Protein AF-A0A8C7C5W5-F1 (afdb_monomer_lite)

Radius of gyration: 12.27 Å; chains: 1; bounding box: 32×22×29 Å

Organism: Oncorhynchus kisutch (NCBI:txid8019)

Foldseek 3Di:
DKDWPDPDPPPDQWWKFKAFPVRFTQWTDHPNDTDQVRGDPVNRPVDDVTDDDDQVSFAKMWMFTDDPVDTDIDIDTIHIDD

Sequence (82 aa):
MCTFVYGHLVKHHLECWFYNNQSMVVHSYYHGRDQLERQSGVYKGRTHLLSGVQPSDQGPYTCDVTDEQASTLEKLLLLVRC

Structure (mmCIF, N/CA/C/O backbone):
data_AF-A0A8C7C5W5-F1
#
_entry.id   AF-A0A8C7C5W5-F1
#
loop_
_atom_site.group_PDB
_atom_site.id
_atom_site.type_symbol
_atom_site.label_atom_id
_atom_site.label_alt_id
_atom_site.label_comp_id
_atom_site.label_asym_id
_atom_site.label_entity_id
_atom_site.label_seq_id
_atom_site.pdbx_PDB_ins_code
_atom_site.Cartn_x
_atom_site.Cartn_y
_atom_site.Cartn_z
_atom_site.occupancy
_atom_site.B_iso_or_equiv
_atom_site.auth_seq_id
_atom_site.auth_comp_id
_atom_site.auth_asym_id
_atom_site.auth_atom_id
_atom_site.pdbx_PDB_model_num
ATOM 1 N N . MET A 1 1 ? -23.821 -5.294 1.940 1.00 54.09 1 MET A N 1
ATOM 2 C CA . MET A 1 1 ? -22.415 -5.705 1.730 1.00 54.09 1 MET A CA 1
ATOM 3 C C . MET A 1 1 ? -21.659 -4.474 1.281 1.00 54.09 1 MET A C 1
ATOM 5 O O . MET A 1 1 ? -22.159 -3.820 0.376 1.00 54.09 1 MET A O 1
ATOM 9 N N . CYS A 1 2 ? -20.555 -4.110 1.936 1.00 42.62 2 CYS A N 1
ATOM 10 C CA . CYS A 1 2 ? -19.850 -2.876 1.592 1.00 42.62 2 CYS A CA 1
ATOM 11 C C . CYS A 1 2 ? -19.003 -3.084 0.326 1.00 42.62 2 CYS A C 1
ATOM 13 O O . CYS A 1 2 ? -18.383 -4.135 0.159 1.00 42.62 2 CYS A O 1
ATOM 15 N N . THR A 1 3 ? -19.012 -2.104 -0.576 1.00 50.47 3 THR A N 1
ATOM 16 C CA . THR A 1 3 ? -18.359 -2.185 -1.894 1.00 50.47 3 THR A CA 1
ATOM 17 C C . THR A 1 3 ? -17.343 -1.075 -2.089 1.00 50.47 3 THR A C 1
ATOM 19 O O . THR A 1 3 ? -17.536 0.058 -1.647 1.00 50.47 3 THR A O 1
ATOM 22 N N . PHE A 1 4 ? -16.282 -1.404 -2.814 1.00 56.72 4 PHE A N 1
ATOM 23 C CA . PHE A 1 4 ? -15.320 -0.445 -3.347 1.00 56.72 4 PHE A CA 1
ATOM 24 C C . PHE A 1 4 ? -15.876 0.356 -4.488 1.00 56.72 4 PHE A C 1
ATOM 26 O O . PHE A 1 4 ? -16.659 -0.144 -5.297 1.00 56.72 4 PHE A O 1
ATOM 33 N N . VAL A 1 5 ? -15.289 1.523 -4.664 1.00 51.28 5 VAL A N 1
ATOM 34 C CA . VAL A 1 5 ? -15.412 2.285 -5.888 1.00 51.28 5 VAL A CA 1
ATOM 35 C C . VAL A 1 5 ? -13.989 2.602 -6.339 1.00 51.28 5 VAL A C 1
ATOM 37 O O . VAL A 1 5 ? -13.400 3.489 -5.747 1.00 51.28 5 VAL A O 1
ATOM 40 N N . TYR A 1 6 ? -13.429 1.815 -7.276 1.00 55.38 6 TYR A N 1
ATOM 41 C CA . TYR A 1 6 ? -12.380 2.156 -8.274 1.00 55.38 6 TYR A CA 1
ATOM 42 C C . TYR A 1 6 ? -11.741 0.892 -8.900 1.00 55.38 6 TYR A C 1
ATOM 44 O O . TYR A 1 6 ? -10.602 0.529 -8.637 1.00 55.38 6 TYR A O 1
ATOM 52 N N . GLY A 1 7 ? -12.474 0.200 -9.776 1.00 46.94 7 GLY A N 1
ATOM 53 C CA . GLY A 1 7 ? -12.016 -1.033 -10.440 1.00 46.94 7 GLY A CA 1
ATOM 54 C C . GLY A 1 7 ? -11.240 -0.855 -11.755 1.00 46.94 7 GLY A C 1
ATOM 55 O O . GLY A 1 7 ? -11.277 -1.768 -12.573 1.00 46.94 7 GLY A O 1
ATOM 56 N N . HIS A 1 8 ? -10.609 0.297 -12.024 1.00 49.97 8 HIS A N 1
ATOM 57 C CA . HIS A 1 8 ? -10.061 0.587 -13.366 1.00 49.97 8 HIS A CA 1
ATOM 58 C C . HIS A 1 8 ? -8.528 0.576 -13.500 1.00 49.97 8 HIS A C 1
ATOM 60 O O . HIS A 1 8 ? -8.046 0.672 -14.622 1.00 49.97 8 HIS A O 1
ATOM 66 N N . LEU A 1 9 ? -7.766 0.417 -12.410 1.00 52.03 9 LEU A N 1
ATOM 67 C CA . LEU A 1 9 ? -6.294 0.535 -12.443 1.00 52.03 9 LEU A CA 1
ATOM 68 C C . LEU A 1 9 ? -5.535 -0.797 -12.449 1.00 52.03 9 LEU A C 1
ATOM 70 O O . LEU A 1 9 ? -4.317 -0.813 -12.552 1.00 52.03 9 LEU A O 1
ATOM 74 N N . VAL A 1 10 ? -6.241 -1.927 -12.383 1.00 51.03 10 VAL A N 1
ATOM 75 C CA . VAL A 1 10 ? -5.625 -3.260 -12.470 1.00 51.03 10 VAL A CA 1
ATOM 76 C C . VAL A 1 10 ? -5.964 -3.864 -13.828 1.00 51.03 10 VAL A C 1
ATOM 78 O O . VAL A 1 10 ? -6.679 -4.858 -13.936 1.00 51.03 10 VAL A O 1
ATOM 81 N N . LYS A 1 11 ? -5.535 -3.205 -14.905 1.00 51.22 11 LYS A N 1
ATOM 82 C CA . LYS A 1 11 ? -5.631 -3.768 -16.251 1.00 51.22 11 LYS A CA 1
ATOM 83 C C . LYS A 1 11 ? -4.239 -3.830 -16.866 1.00 51.22 11 LYS A C 1
ATOM 85 O O . LYS A 1 11 ? -3.600 -2.803 -17.024 1.00 51.22 11 LYS A O 1
ATOM 90 N N . HIS A 1 12 ? -3.865 -5.051 -17.255 1.00 50.06 12 HIS A N 1
ATOM 91 C CA . HIS A 1 12 ? -2.712 -5.434 -18.080 1.00 50.06 12 HIS A CA 1
ATOM 92 C C . HIS A 1 12 ? -1.352 -5.552 -17.381 1.00 50.06 12 HIS A C 1
ATOM 94 O O . HIS A 1 12 ? -0.534 -4.674 -17.520 1.00 50.06 12 HIS A O 1
ATOM 100 N N . HIS A 1 13 ? -1.053 -6.693 -16.748 1.00 51.56 13 HIS A N 1
ATOM 101 C CA . HIS A 1 13 ? 0.330 -7.178 -16.516 1.00 51.56 13 HIS A CA 1
ATOM 102 C C . HIS A 1 13 ? 1.319 -6.312 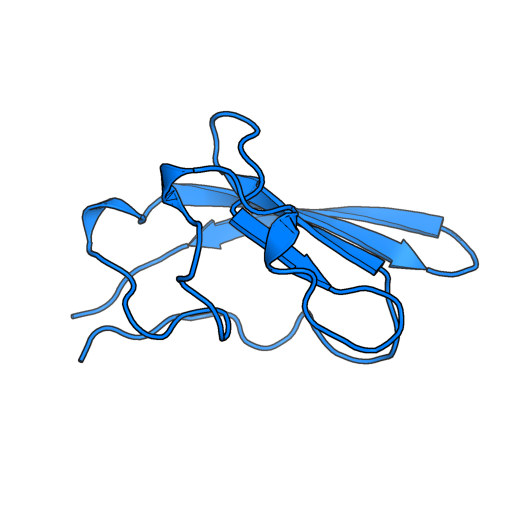-15.701 1.00 51.56 13 HIS A C 1
ATOM 104 O O . HIS A 1 13 ? 2.458 -6.734 -15.534 1.00 51.56 13 HIS A O 1
ATOM 110 N N . LEU A 1 14 ? 0.887 -5.188 -15.133 1.00 64.38 14 LEU A N 1
ATOM 111 C CA . LEU A 1 14 ? 1.725 -4.280 -14.345 1.00 64.38 14 LEU A CA 1
ATOM 112 C C . LEU A 1 14 ? 1.974 -4.809 -12.929 1.00 64.38 14 LEU A C 1
ATOM 114 O O . LEU A 1 14 ? 1.095 -5.436 -12.325 1.00 64.38 14 LEU A O 1
ATOM 118 N N . GLU A 1 15 ? 3.165 -4.540 -12.394 1.00 75.19 15 GLU A N 1
ATOM 119 C CA . GLU A 1 15 ? 3.433 -4.723 -10.972 1.00 75.19 15 GLU A CA 1
ATOM 120 C C . GLU A 1 15 ? 2.788 -3.568 -10.202 1.00 75.19 15 GLU A C 1
ATOM 122 O O . GLU A 1 15 ? 3.199 -2.421 -10.337 1.00 75.19 15 GLU A O 1
ATOM 127 N N . CYS A 1 16 ? 1.775 -3.852 -9.387 1.00 78.69 16 CYS A N 1
ATOM 128 C CA . CYS A 1 16 ? 1.071 -2.843 -8.604 1.00 78.69 16 CYS A CA 1
ATOM 129 C C . CYS A 1 16 ? 1.276 -3.073 -7.110 1.00 78.69 16 CYS A C 1
ATOM 131 O O . CYS A 1 16 ? 1.039 -4.176 -6.610 1.00 78.69 16 CYS A O 1
ATOM 133 N N . TRP A 1 17 ? 1.629 -2.018 -6.380 1.00 82.69 17 TRP A N 1
ATOM 134 C CA . TRP A 1 17 ? 1.692 -2.010 -4.920 1.00 82.69 17 TRP A CA 1
ATOM 135 C C . TRP A 1 17 ? 0.734 -0.972 -4.352 1.00 82.69 17 TRP A C 1
ATOM 137 O O . TRP A 1 17 ? 0.789 0.203 -4.702 1.00 82.69 17 TRP A O 1
ATOM 147 N N . PHE A 1 18 ? -0.141 -1.405 -3.449 1.00 82.25 18 PHE A N 1
ATOM 148 C CA . PHE A 1 18 ? -1.089 -0.546 -2.755 1.00 82.25 18 PHE A CA 1
ATOM 149 C C . PHE A 1 18 ? -0.648 -0.322 -1.320 1.00 82.25 18 PHE A C 1
ATOM 151 O O . PHE A 1 18 ? -0.505 -1.270 -0.540 1.00 82.25 18 PHE A O 1
ATOM 158 N N . TYR A 1 19 ? -0.528 0.949 -0.964 1.00 84.88 19 TYR A N 1
ATOM 159 C CA . TYR A 1 19 ? -0.172 1.401 0.370 1.00 84.88 19 TYR A CA 1
ATOM 160 C C . TYR A 1 19 ? -1.320 2.186 0.989 1.00 84.88 19 TYR A C 1
ATOM 162 O O . TYR A 1 19 ? -1.994 2.944 0.291 1.00 84.88 19 TYR A O 1
ATOM 170 N N . ASN A 1 20 ? -1.522 2.042 2.296 1.00 82.38 20 ASN A N 1
ATOM 171 C CA . ASN A 1 20 ? -2.367 2.968 3.047 1.00 82.38 20 ASN A CA 1
ATOM 172 C C . ASN A 1 20 ? -1.597 4.265 3.382 1.00 82.38 20 ASN A C 1
ATOM 174 O O . ASN A 1 20 ? -0.417 4.425 3.066 1.00 82.38 20 ASN A O 1
ATOM 178 N N . ASN A 1 21 ? -2.254 5.186 4.082 1.00 82.06 21 ASN A N 1
ATOM 179 C CA . ASN A 1 21 ? -1.661 6.445 4.546 1.00 82.06 21 ASN A CA 1
ATOM 180 C C . ASN A 1 21 ? -0.483 6.298 5.536 1.00 82.06 21 ASN A C 1
ATOM 182 O O . ASN A 1 21 ? 0.224 7.272 5.781 1.00 82.06 21 ASN A O 1
ATOM 186 N N . GLN A 1 22 ? -0.278 5.108 6.101 1.00 84.81 22 GLN A N 1
ATOM 187 C CA . GLN A 1 22 ? 0.814 4.748 7.008 1.00 84.81 22 GLN A CA 1
ATOM 188 C C . GLN A 1 22 ? 1.923 3.957 6.292 1.00 84.81 22 GLN A C 1
ATOM 190 O O . GLN A 1 22 ? 2.764 3.350 6.953 1.00 84.81 22 GLN A O 1
ATOM 195 N N . SER A 1 23 ? 1.920 3.928 4.955 1.00 84.19 23 SER A N 1
ATOM 196 C CA . SER A 1 23 ? 2.868 3.160 4.134 1.00 84.19 23 SER A CA 1
ATOM 197 C C . SER A 1 23 ? 2.828 1.645 4.381 1.00 84.19 23 SER A C 1
ATOM 199 O O . SER A 1 23 ? 3.783 0.935 4.071 1.00 84.19 23 SER A O 1
ATOM 201 N N . MET A 1 24 ? 1.724 1.121 4.921 1.00 86.06 24 MET A N 1
ATOM 202 C CA . MET A 1 24 ? 1.519 -0.319 5.066 1.00 86.06 24 MET A CA 1
ATOM 203 C C . MET A 1 24 ? 1.064 -0.916 3.743 1.00 86.06 24 MET A C 1
ATOM 205 O O . MET A 1 24 ? 0.166 -0.378 3.095 1.00 86.06 24 MET A O 1
ATOM 209 N N . VAL A 1 25 ? 1.639 -2.061 3.380 1.00 85.00 25 VAL A N 1
ATOM 210 C CA . VAL A 1 25 ? 1.263 -2.799 2.170 1.00 85.00 25 VAL A CA 1
ATOM 211 C C . VAL A 1 25 ? -0.093 -3.456 2.388 1.00 85.00 25 VAL A C 1
ATOM 213 O O . VAL A 1 25 ? -0.240 -4.376 3.196 1.00 85.00 25 VAL A O 1
ATOM 216 N N . VAL A 1 26 ? -1.084 -2.977 1.651 1.00 82.19 26 VAL A N 1
ATOM 217 C CA . VAL A 1 26 ? -2.470 -3.453 1.703 1.00 82.19 26 VAL A CA 1
ATOM 218 C C . VAL A 1 26 ? -2.662 -4.573 0.691 1.00 82.19 26 VAL A C 1
ATOM 220 O O . VAL A 1 26 ? -3.273 -5.601 0.984 1.00 82.19 26 VAL A O 1
ATOM 223 N N . HIS A 1 27 ? -2.105 -4.388 -0.503 1.00 80.06 27 HIS A N 1
ATOM 224 C CA . HIS A 1 27 ? -2.217 -5.328 -1.602 1.00 80.06 27 HIS A CA 1
ATOM 225 C C . HIS A 1 27 ? -1.027 -5.176 -2.553 1.00 80.06 27 HIS A C 1
ATOM 227 O O . HIS A 1 27 ? -0.497 -4.081 -2.722 1.00 80.06 27 HIS A O 1
ATOM 233 N N . SER A 1 28 ? -0.605 -6.275 -3.170 1.00 79.94 28 SER A N 1
ATOM 234 C CA . SER A 1 28 ? 0.356 -6.242 -4.267 1.00 79.94 28 SER A CA 1
ATOM 235 C C . SER A 1 28 ? -0.022 -7.279 -5.320 1.00 79.94 28 SER A C 1
ATOM 237 O O . SER A 1 28 ? -0.459 -8.384 -4.980 1.00 79.94 28 SER A O 1
ATOM 239 N N . TYR A 1 29 ? 0.133 -6.905 -6.585 1.00 78.62 29 TYR A N 1
ATOM 240 C CA . TYR A 1 29 ? -0.182 -7.730 -7.743 1.00 78.62 29 TYR A CA 1
ATOM 241 C C . TYR A 1 29 ? 0.984 -7.656 -8.719 1.00 78.62 29 TYR A C 1
ATOM 243 O O . TYR A 1 29 ? 1.276 -6.586 -9.231 1.00 78.62 29 TYR A O 1
ATOM 251 N N . TYR A 1 30 ? 1.673 -8.768 -8.958 1.00 79.56 30 TYR A N 1
ATOM 252 C CA . TYR A 1 30 ? 2.755 -8.841 -9.943 1.00 79.56 30 TYR A CA 1
ATOM 253 C C . TYR A 1 30 ? 2.985 -10.296 -10.371 1.00 79.56 30 TYR A C 1
ATOM 255 O O . TYR A 1 30 ? 2.600 -11.232 -9.662 1.00 79.56 30 TYR A O 1
ATOM 263 N N . HIS A 1 31 ? 3.571 -10.494 -11.556 1.00 76.69 31 HIS A N 1
ATOM 264 C CA . HIS A 1 31 ? 3.647 -11.793 -12.252 1.00 76.69 31 HIS A CA 1
ATOM 265 C C . HIS A 1 31 ? 2.278 -12.458 -12.492 1.00 76.69 31 HIS A C 1
ATOM 267 O O . HIS A 1 31 ? 2.143 -13.679 -12.420 1.00 76.69 31 HIS A O 1
ATOM 273 N N . GLY A 1 32 ? 1.244 -11.653 -12.763 1.00 74.44 32 GLY A N 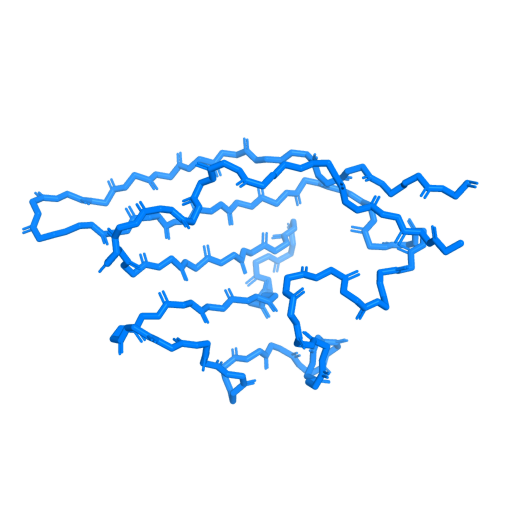1
ATOM 274 C CA . GLY A 1 32 ? -0.090 -12.157 -13.102 1.00 74.44 32 GLY A CA 1
ATOM 275 C C . GLY A 1 32 ? -0.847 -12.810 -11.940 1.00 74.44 32 GLY A C 1
ATOM 276 O O . GLY A 1 32 ? -1.762 -13.590 -12.191 1.00 74.44 32 GLY A O 1
ATOM 277 N N . ARG A 1 33 ? -0.464 -12.533 -10.685 1.00 78.81 33 ARG A N 1
ATOM 278 C CA . ARG A 1 33 ? -1.156 -13.040 -9.494 1.00 78.81 33 ARG A CA 1
ATOM 279 C C . ARG A 1 33 ? -1.074 -12.067 -8.319 1.00 78.81 33 ARG A C 1
ATOM 281 O O . ARG A 1 33 ? -0.116 -11.299 -8.200 1.00 78.81 33 ARG A O 1
ATOM 288 N N . ASP A 1 34 ? -2.031 -12.176 -7.404 1.00 78.50 34 ASP A N 1
ATOM 289 C CA . ASP A 1 34 ? -1.997 -11.497 -6.111 1.00 78.50 34 ASP A CA 1
ATOM 290 C C . ASP A 1 34 ? -0.898 -12.079 -5.201 1.00 78.50 34 ASP A C 1
ATOM 292 O O . ASP A 1 34 ? -0.686 -13.292 -5.128 1.00 78.50 34 ASP A O 1
ATOM 296 N N . GLN A 1 35 ? -0.197 -11.216 -4.467 1.00 82.88 35 GLN A N 1
ATOM 297 C CA . GLN A 1 35 ? 0.970 -11.590 -3.657 1.00 82.88 35 GLN A CA 1
ATOM 298 C C . GLN A 1 35 ? 0.638 -11.431 -2.173 1.00 82.88 35 GLN A C 1
ATOM 300 O O . GLN A 1 35 ? 1.122 -10.551 -1.460 1.00 82.88 35 GLN A O 1
ATOM 305 N N . LEU A 1 36 ? -0.253 -12.308 -1.715 1.00 78.38 36 LEU A N 1
ATOM 306 C CA . LEU A 1 36 ? -0.935 -12.219 -0.418 1.00 78.38 36 LEU A CA 1
ATOM 307 C C . LEU A 1 36 ? 0.016 -12.305 0.778 1.00 78.38 36 LEU A C 1
ATOM 309 O O . LEU A 1 36 ? -0.244 -11.739 1.838 1.00 78.38 36 LEU A O 1
ATOM 313 N N . GLU A 1 37 ? 1.152 -12.974 0.599 1.00 81.75 37 GLU A N 1
ATOM 314 C CA . GLU A 1 37 ? 2.178 -13.100 1.634 1.00 81.75 37 GLU A CA 1
ATOM 315 C C . GLU A 1 37 ? 2.892 -11.782 1.947 1.00 81.75 37 GLU A C 1
ATOM 317 O O . GLU A 1 37 ? 3.485 -11.651 3.015 1.00 81.75 37 GLU A O 1
ATOM 322 N N . ARG A 1 38 ? 2.814 -10.792 1.047 1.00 82.56 38 ARG A N 1
ATOM 323 C CA . ARG A 1 38 ? 3.439 -9.473 1.224 1.00 82.56 38 ARG A CA 1
ATOM 324 C C . ARG A 1 38 ? 2.526 -8.437 1.874 1.00 82.56 38 ARG A C 1
ATOM 326 O O . ARG A 1 38 ? 2.942 -7.299 2.076 1.00 82.56 38 ARG A O 1
ATOM 333 N N . GLN A 1 39 ? 1.298 -8.813 2.221 1.00 82.75 39 GLN A N 1
ATOM 334 C CA . GLN A 1 39 ? 0.394 -7.938 2.961 1.00 82.75 39 GLN A CA 1
ATOM 335 C C . GLN A 1 39 ? 0.913 -7.699 4.382 1.00 82.75 39 GLN A C 1
ATOM 337 O O . GLN A 1 39 ? 1.397 -8.609 5.057 1.00 82.75 39 GLN A O 1
ATOM 342 N N . SER A 1 40 ? 0.752 -6.469 4.869 1.00 83.56 40 SER A N 1
ATOM 343 C CA . SER A 1 40 ? 0.976 -6.160 6.282 1.00 83.56 40 SER A CA 1
ATOM 344 C C . SER A 1 40 ? -0.024 -6.924 7.155 1.00 83.56 40 SER A C 1
ATOM 346 O O . SER A 1 40 ? -1.130 -7.230 6.714 1.00 83.56 40 SER A O 1
ATOM 348 N N . GLY A 1 41 ? 0.340 -7.227 8.406 1.00 81.88 41 GLY A N 1
ATOM 349 C CA . GLY A 1 41 ? -0.425 -8.146 9.267 1.00 81.88 41 GLY A CA 1
ATOM 350 C C . GLY A 1 41 ? -1.918 -7.820 9.404 1.00 81.88 41 GLY A C 1
ATOM 351 O O . GLY A 1 41 ? -2.740 -8.730 9.381 1.00 81.88 41 GLY A O 1
ATOM 352 N N . VAL A 1 42 ? -2.276 -6.533 9.451 1.00 79.50 42 VAL A N 1
ATOM 353 C CA . VAL A 1 42 ? -3.670 -6.045 9.536 1.00 79.50 42 VAL A CA 1
ATOM 354 C C . VAL A 1 42 ? -4.487 -6.358 8.270 1.00 79.50 42 VAL A C 1
ATOM 356 O O . VAL A 1 42 ? -5.713 -6.459 8.315 1.00 79.50 42 VAL A O 1
ATOM 359 N N . TYR A 1 43 ? -3.810 -6.542 7.136 1.00 75.62 43 TYR A N 1
ATOM 360 C CA . TYR A 1 43 ? -4.412 -6.819 5.833 1.00 75.62 43 TYR A CA 1
ATOM 361 C C . TYR A 1 43 ? -4.271 -8.283 5.392 1.00 75.62 43 TYR A C 1
ATOM 363 O O . TYR A 1 43 ? -4.840 -8.669 4.373 1.00 75.62 43 TYR A O 1
ATOM 371 N N . LYS A 1 44 ? -3.553 -9.117 6.155 1.00 78.38 44 LYS A N 1
ATOM 372 C CA . LYS A 1 44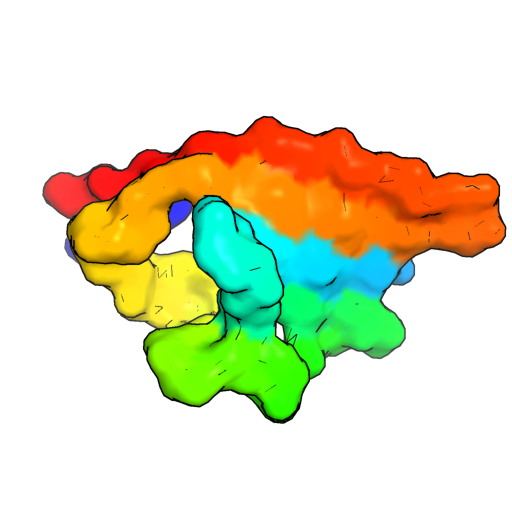 ? -3.246 -10.503 5.784 1.00 78.38 44 LYS A CA 1
ATOM 373 C C . LYS A 1 44 ? -4.520 -11.339 5.616 1.00 78.38 44 LYS A C 1
ATOM 375 O O . LYS A 1 44 ? -5.358 -11.396 6.512 1.00 78.38 44 LYS A O 1
ATOM 380 N N . GLY A 1 45 ? -4.654 -12.005 4.468 1.00 70.25 45 GLY A N 1
ATOM 381 C CA . GLY A 1 45 ? -5.805 -12.869 4.159 1.00 70.25 45 GLY A CA 1
ATOM 382 C C . GLY A 1 45 ? -7.054 -12.110 3.700 1.00 70.25 45 GLY A C 1
ATOM 383 O O . GLY A 1 45 ? -8.053 -12.725 3.329 1.00 70.25 45 GLY A O 1
ATOM 384 N N . ARG A 1 46 ? -6.996 -10.776 3.647 1.00 71.62 46 ARG A N 1
ATOM 385 C CA . ARG A 1 46 ? -8.041 -9.932 3.059 1.00 71.62 46 ARG A CA 1
ATOM 386 C C . ARG A 1 46 ? -7.739 -9.811 1.571 1.00 71.62 46 ARG A C 1
ATOM 388 O O . ARG A 1 46 ? -6.971 -8.948 1.152 1.00 71.62 46 ARG A O 1
ATOM 395 N N . THR A 1 47 ? -8.225 -10.772 0.788 1.00 54.91 47 THR A N 1
ATOM 396 C CA . THR A 1 47 ? -7.727 -10.982 -0.578 1.00 54.91 47 THR A CA 1
ATOM 397 C C . THR A 1 47 ? -8.864 -11.178 -1.558 1.00 54.91 47 THR A C 1
ATOM 399 O O . THR A 1 47 ? -9.503 -12.220 -1.584 1.00 54.91 47 THR A O 1
ATOM 402 N N . HIS A 1 48 ? -9.132 -10.099 -2.292 1.00 54.19 48 HIS A N 1
ATOM 403 C CA . HIS A 1 48 ? -9.671 -10.008 -3.655 1.00 54.19 48 HIS A CA 1
ATOM 404 C C . HIS A 1 48 ? -10.085 -8.558 -3.852 1.00 54.19 48 HIS A C 1
ATOM 406 O O . HIS A 1 48 ? -11.264 -8.226 -3.914 1.00 54.19 48 HIS A O 1
ATOM 412 N N . LEU A 1 49 ? -9.086 -7.680 -3.800 1.00 53.97 49 LEU A N 1
ATOM 413 C CA . LEU A 1 49 ? -9.203 -6.232 -3.795 1.00 53.97 49 LEU A CA 1
ATOM 414 C C . LEU A 1 49 ? -10.062 -5.648 -2.640 1.00 53.97 49 LEU A C 1
ATOM 416 O O . LEU A 1 49 ? -9.677 -4.599 -2.156 1.00 53.97 49 LEU A O 1
ATOM 420 N N . LEU A 1 50 ? -11.215 -6.213 -2.222 1.00 57.09 50 LEU A N 1
ATOM 421 C CA . LEU A 1 50 ? -12.316 -5.509 -1.530 1.00 57.09 50 LEU A CA 1
ATOM 422 C C . LEU A 1 50 ? -13.353 -6.386 -0.807 1.00 57.09 50 LEU A C 1
ATOM 424 O O . LEU A 1 50 ? -14.292 -5.865 -0.197 1.00 57.09 50 LEU A O 1
ATOM 428 N N . SER A 1 51 ? -13.266 -7.709 -0.897 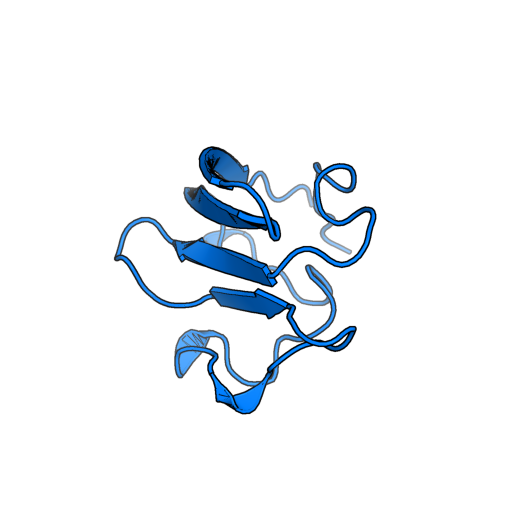1.00 52.75 51 SER A N 1
ATOM 429 C CA . SER A 1 51 ? -14.189 -8.577 -0.166 1.00 52.75 51 SER A CA 1
ATOM 430 C C . SER A 1 51 ? -13.833 -8.548 1.323 1.00 52.75 51 SER A C 1
ATOM 432 O O . SER A 1 51 ? -12.817 -9.105 1.735 1.00 52.75 51 SER A O 1
ATOM 434 N N . GLY A 1 52 ? -14.651 -7.865 2.129 1.00 62.62 52 GLY A N 1
ATOM 435 C CA . GLY A 1 52 ? -14.433 -7.714 3.574 1.00 62.62 52 GLY A CA 1
ATOM 436 C C . GLY A 1 52 ? -13.831 -6.372 3.997 1.00 62.62 52 GLY A C 1
ATOM 437 O O . GLY A 1 52 ? -13.193 -6.295 5.048 1.00 62.62 52 GLY A O 1
ATOM 438 N N . VAL A 1 53 ? -14.003 -5.323 3.191 1.00 68.19 53 VAL A N 1
ATOM 439 C CA . VAL A 1 53 ? -13.693 -3.940 3.583 1.00 68.19 53 VAL A CA 1
ATOM 440 C C . VAL A 1 53 ? -14.619 -3.493 4.719 1.00 68.19 53 VAL A C 1
ATOM 442 O O . VAL A 1 53 ? -15.832 -3.702 4.672 1.00 68.19 53 VAL A O 1
ATOM 445 N N . GLN A 1 54 ? -14.030 -2.886 5.742 1.00 74.12 54 GLN A N 1
ATOM 446 C CA . GLN A 1 54 ? -14.700 -2.277 6.882 1.00 74.12 54 GLN A CA 1
ATOM 447 C C . GLN A 1 54 ? -14.762 -0.756 6.691 1.00 74.12 54 GLN A C 1
ATOM 449 O O . GLN A 1 54 ? -13.890 -0.188 6.033 1.00 74.12 54 GLN A O 1
ATOM 454 N N . PRO A 1 55 ? -15.739 -0.056 7.296 1.00 75.75 55 PRO A N 1
ATOM 455 C CA . PRO A 1 55 ? -15.803 1.407 7.239 1.00 75.75 55 PRO A CA 1
ATOM 456 C C . PRO A 1 55 ? -14.507 2.101 7.689 1.00 75.75 55 PRO A C 1
ATOM 458 O O . PRO A 1 55 ? -14.156 3.152 7.165 1.00 75.75 55 PRO A O 1
ATOM 461 N N . SER A 1 56 ? -13.766 1.492 8.619 1.00 76.25 56 SER A N 1
ATOM 462 C CA . SER A 1 56 ? -12.476 1.978 9.123 1.00 76.25 56 SER A CA 1
ATOM 463 C C . SER A 1 56 ? -11.330 1.916 8.112 1.00 76.25 56 SER A C 1
ATOM 465 O O . SER A 1 56 ? -10.327 2.592 8.316 1.00 76.25 56 SER A O 1
ATOM 467 N N . ASP A 1 57 ? -11.450 1.141 7.031 1.00 76.69 57 ASP A N 1
ATOM 468 C CA . ASP A 1 57 ? -10.420 1.109 5.990 1.00 76.69 57 ASP A CA 1
ATOM 469 C C . ASP A 1 57 ? -10.470 2.357 5.098 1.00 76.69 57 ASP A C 1
ATOM 471 O O . ASP A 1 57 ? -9.524 2.604 4.352 1.00 76.69 57 ASP A O 1
ATOM 475 N N . GLN A 1 58 ? -11.554 3.144 5.156 1.00 79.44 58 GLN A N 1
ATOM 476 C CA . GLN A 1 58 ? -11.717 4.372 4.383 1.00 79.44 58 GLN A CA 1
ATOM 477 C C . GLN A 1 58 ? -10.541 5.330 4.607 1.00 79.44 58 GLN A C 1
ATOM 479 O O . GLN A 1 58 ? -10.171 5.641 5.738 1.00 79.44 58 GLN A O 1
ATOM 484 N N . GLY A 1 59 ? -9.982 5.859 3.522 1.00 79.88 59 GLY A N 1
ATOM 485 C CA . GLY A 1 59 ? -8.857 6.779 3.617 1.00 79.88 59 GLY A CA 1
ATOM 486 C C . GLY A 1 59 ? -8.074 6.911 2.319 1.00 79.88 59 GLY A C 1
ATOM 487 O O . GLY A 1 59 ? -8.457 6.335 1.300 1.00 79.88 59 GLY A O 1
ATOM 488 N N . PRO A 1 60 ? -6.996 7.705 2.321 1.00 81.12 60 PRO A N 1
ATOM 489 C CA . PRO A 1 60 ? -6.120 7.825 1.172 1.00 81.12 60 PRO A CA 1
ATOM 490 C C . PRO A 1 60 ? -5.194 6.609 1.064 1.00 81.12 60 PRO A C 1
ATOM 492 O O . PRO A 1 60 ? -4.634 6.140 2.056 1.00 81.12 60 PRO A O 1
ATOM 495 N N . TYR A 1 61 ? -5.030 6.139 -0.165 1.00 80.12 61 TYR A N 1
ATOM 496 C CA . TYR A 1 61 ? -4.146 5.057 -0.565 1.00 80.12 61 TYR A CA 1
ATOM 497 C C . TYR A 1 61 ? -3.247 5.539 -1.699 1.00 80.12 61 TYR A C 1
ATOM 499 O O . TYR A 1 61 ? -3.594 6.456 -2.443 1.00 80.12 61 TYR A O 1
ATOM 507 N N . THR A 1 62 ? -2.099 4.899 -1.846 1.00 82.38 62 THR A N 1
ATOM 508 C CA . THR A 1 62 ? -1.183 5.146 -2.959 1.00 82.38 62 THR A CA 1
ATOM 509 C C . THR A 1 62 ? -1.016 3.851 -3.728 1.00 82.38 62 THR A C 1
ATOM 511 O O . THR A 1 62 ? -0.753 2.815 -3.119 1.00 82.38 62 THR A O 1
ATOM 514 N N . CYS A 1 63 ? -1.189 3.908 -5.043 1.00 78.56 63 CYS A N 1
ATOM 515 C CA . CYS A 1 63 ? -0.865 2.826 -5.954 1.00 78.56 63 CYS A CA 1
ATOM 516 C C . CYS A 1 63 ? 0.443 3.169 -6.661 1.00 78.56 63 CYS A C 1
ATOM 518 O O . CY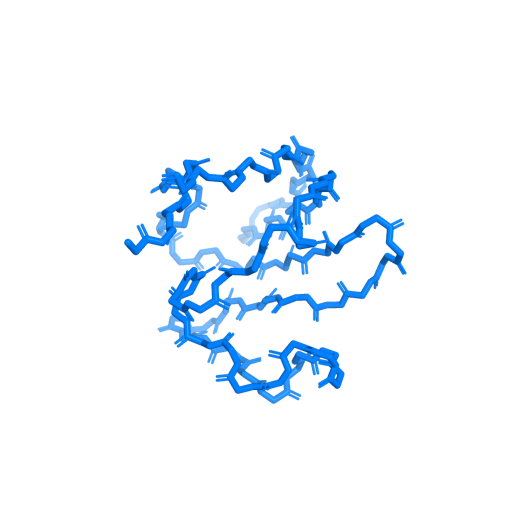S A 1 63 ? 0.542 4.205 -7.312 1.00 78.56 63 CYS A O 1
ATOM 520 N N . ASP A 1 64 ? 1.445 2.321 -6.487 1.00 83.25 64 ASP A N 1
ATOM 521 C CA . ASP A 1 64 ? 2.669 2.350 -7.274 1.00 83.25 64 ASP A CA 1
ATOM 522 C C . ASP A 1 64 ? 2.538 1.308 -8.378 1.00 83.25 64 ASP A C 1
ATOM 524 O O . ASP A 1 64 ? 2.479 0.110 -8.093 1.00 83.25 64 ASP A O 1
ATOM 528 N N . VAL A 1 65 ? 2.397 1.779 -9.612 1.00 79.44 65 VAL A N 1
ATOM 529 C CA . VAL A 1 65 ? 2.197 0.960 -10.804 1.00 79.44 65 VAL A CA 1
ATOM 530 C C . VAL A 1 65 ? 3.490 0.970 -11.595 1.00 79.44 65 VAL A C 1
ATOM 532 O O . VAL A 1 65 ? 3.873 2.002 -12.138 1.00 79.44 65 VAL A O 1
ATOM 535 N N . THR A 1 66 ? 4.157 -0.171 -11.678 1.00 77.69 66 THR A N 1
ATOM 536 C CA . THR A 1 66 ? 5.390 -0.335 -12.445 1.00 77.69 66 THR A CA 1
ATOM 537 C C . THR A 1 66 ? 5.120 -1.157 -13.701 1.00 77.69 66 THR A C 1
ATOM 539 O O . THR A 1 66 ? 4.611 -2.277 -13.627 1.00 77.69 66 THR A O 1
ATOM 542 N N . ASP A 1 67 ? 5.461 -0.576 -14.851 1.00 72.12 67 ASP A N 1
ATOM 543 C CA . ASP A 1 67 ? 5.542 -1.244 -16.153 1.00 72.12 67 ASP A CA 1
ATOM 544 C C . ASP A 1 67 ? 7.004 -1.516 -16.529 1.00 72.12 67 ASP A C 1
ATOM 546 O O . ASP A 1 67 ? 7.929 -0.988 -15.910 1.00 72.12 67 ASP A O 1
ATOM 550 N N . GLU A 1 68 ? 7.224 -2.257 -17.614 1.00 72.88 68 GLU A N 1
ATOM 551 C CA . GLU A 1 68 ? 8.546 -2.487 -18.206 1.00 72.88 68 GLU A CA 1
ATOM 552 C C . GLU A 1 68 ? 9.279 -1.182 -18.574 1.00 72.88 68 GLU A C 1
ATOM 554 O O . GLU A 1 68 ? 10.501 -1.175 -18.713 1.00 72.88 68 GLU A O 1
ATOM 559 N N . GLN A 1 69 ? 8.548 -0.075 -18.742 1.00 70.12 69 GLN A N 1
ATOM 560 C CA . GLN A 1 69 ? 9.097 1.210 -19.181 1.00 70.12 69 GLN A CA 1
ATOM 561 C C . GLN A 1 69 ? 9.192 2.269 -18.072 1.00 70.12 69 GLN A C 1
ATOM 563 O O . GLN A 1 69 ? 10.090 3.111 -18.132 1.00 70.12 69 GLN A O 1
ATOM 568 N N . ALA A 1 70 ? 8.287 2.272 -17.086 1.00 69.25 70 ALA A N 1
ATOM 569 C CA . ALA A 1 70 ? 8.245 3.304 -16.046 1.00 69.25 70 ALA A CA 1
ATOM 570 C C . ALA A 1 70 ? 7.401 2.896 -14.829 1.00 69.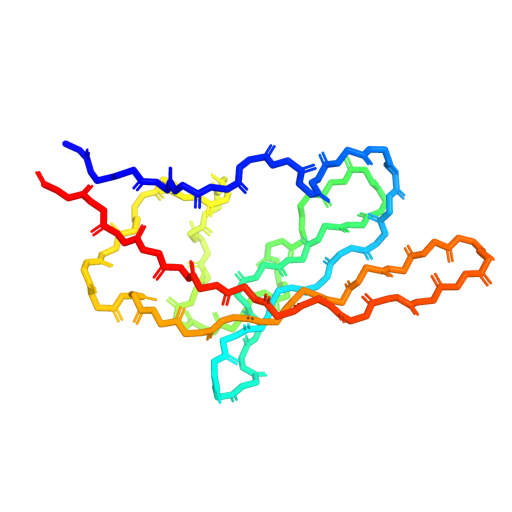25 70 ALA A C 1
ATOM 572 O O . ALA A 1 70 ? 6.458 2.115 -14.951 1.00 69.25 70 ALA A O 1
ATOM 573 N N . SER A 1 71 ? 7.692 3.503 -13.673 1.00 73.69 71 SER A N 1
ATOM 574 C CA . SER A 1 71 ? 6.815 3.483 -12.500 1.00 73.69 71 SER A CA 1
ATOM 575 C C . SER A 1 71 ? 6.000 4.774 -12.386 1.00 73.69 71 SER A C 1
ATOM 577 O O . SER A 1 71 ? 6.511 5.880 -12.579 1.00 73.69 71 SER A O 1
ATOM 579 N N . THR A 1 72 ? 4.710 4.635 -12.084 1.00 79.06 72 THR A N 1
ATOM 580 C CA . THR A 1 72 ? 3.761 5.732 -11.882 1.00 79.06 72 THR A CA 1
ATOM 581 C C . THR A 1 72 ? 3.144 5.618 -10.496 1.00 79.06 72 THR A C 1
ATOM 583 O O . THR A 1 72 ? 2.565 4.595 -10.142 1.00 79.06 72 THR A O 1
ATOM 586 N N . LEU A 1 73 ? 3.232 6.701 -9.723 1.00 79.31 73 LEU A N 1
ATOM 587 C CA . LEU A 1 73 ? 2.579 6.813 -8.423 1.00 79.31 73 LEU A CA 1
ATOM 588 C C . LEU A 1 73 ? 1.241 7.535 -8.564 1.00 79.31 73 LEU A C 1
ATOM 590 O O . LEU A 1 73 ? 1.197 8.738 -8.828 1.00 79.31 73 LEU A O 1
ATOM 594 N N . GLU A 1 74 ? 0.152 6.820 -8.305 1.00 77.06 74 GLU A N 1
ATOM 595 C CA . GLU A 1 74 ? -1.196 7.373 -8.268 1.00 77.06 74 GLU A CA 1
ATOM 596 C C . GLU A 1 74 ? -1.741 7.425 -6.840 1.00 77.06 74 GLU A C 1
ATOM 598 O O . GLU A 1 74 ? -1.686 6.457 -6.081 1.00 77.06 74 GLU A O 1
ATOM 603 N N . LYS A 1 75 ? -2.310 8.573 -6.460 1.00 76.88 75 LYS A N 1
ATOM 604 C CA . LYS A 1 75 ? -3.006 8.731 -5.178 1.00 76.88 75 LYS A CA 1
ATOM 605 C C . LYS A 1 75 ? -4.493 8.469 -5.366 1.00 76.88 75 LYS A C 1
ATOM 607 O O . LYS A 1 75 ? -5.136 9.074 -6.219 1.00 76.88 75 LYS A O 1
ATOM 612 N N . LEU A 1 76 ? -5.039 7.613 -4.518 1.00 74.25 76 LEU A N 1
ATOM 613 C CA . LEU A 1 76 ? -6.413 7.137 -4.561 1.00 74.25 76 LEU A CA 1
ATOM 614 C C . LEU A 1 76 ? -7.101 7.436 -3.232 1.00 74.25 76 LEU A C 1
ATOM 616 O O . LEU A 1 76 ? -6.486 7.377 -2.172 1.00 74.25 76 LEU A O 1
ATOM 620 N N . LEU A 1 77 ? -8.397 7.732 -3.270 1.00 74.06 77 LEU A N 1
ATOM 621 C CA . LEU A 1 77 ? -9.218 7.823 -2.066 1.00 74.06 77 LEU A CA 1
ATOM 622 C C . LEU A 1 77 ? -10.133 6.602 -2.009 1.00 74.06 77 LEU A C 1
ATOM 624 O O . LEU A 1 77 ? -11.060 6.480 -2.810 1.00 74.06 77 LEU A O 1
ATOM 628 N N . LEU A 1 78 ? -9.886 5.708 -1.053 1.00 71.75 78 LEU A N 1
ATOM 629 C CA . LEU A 1 78 ? -10.775 4.589 -0.778 1.00 71.75 78 LEU A CA 1
ATOM 630 C C . LEU A 1 78 ? -12.016 5.125 -0.068 1.00 71.75 78 LEU A C 1
ATOM 632 O O . LEU A 1 78 ? -11.923 5.616 1.056 1.00 71.75 78 LEU A O 1
ATOM 636 N N . LEU A 1 79 ? -13.171 5.000 -0.719 1.00 68.12 79 LEU A N 1
ATOM 637 C CA . LEU A 1 79 ? -14.483 5.256 -0.133 1.00 68.12 79 LEU A CA 1
ATOM 638 C C . LEU A 1 79 ? -15.210 3.930 0.071 1.00 68.12 79 LEU A C 1
ATOM 640 O O . LEU A 1 79 ? -15.409 3.171 -0.878 1.00 68.12 79 LEU A O 1
ATOM 644 N N . VAL A 1 80 ? -15.629 3.674 1.308 1.00 70.00 80 VAL A N 1
ATOM 645 C CA . VAL A 1 80 ? -16.397 2.483 1.671 1.00 70.00 80 VAL A CA 1
ATOM 646 C C . VAL A 1 80 ? -17.864 2.874 1.726 1.00 70.00 80 VAL A C 1
ATOM 648 O O . VAL A 1 80 ? -18.250 3.704 2.546 1.00 70.00 80 VAL A O 1
ATOM 651 N N . ARG A 1 81 ? -18.685 2.307 0.837 1.00 65.62 81 ARG A N 1
ATOM 652 C CA . ARG A 1 81 ? -20.141 2.485 0.892 1.00 65.62 81 ARG A CA 1
ATOM 653 C C . ARG A 1 81 ? -20.789 1.240 1.469 1.00 65.62 81 ARG A C 1
ATOM 655 O O . ARG A 1 81 ? -20.615 0.151 0.921 1.00 65.62 81 ARG A O 1
ATOM 662 N N . CYS A 1 82 ? -21.517 1.451 2.555 1.00 58.94 82 CYS A N 1
ATOM 663 C CA . CYS A 1 82 ? -22.510 0.565 3.131 1.00 58.94 82 CYS A CA 1
ATOM 664 C C . CYS A 1 82 ? -23.845 1.344 3.071 1.00 58.94 82 CYS A C 1
ATOM 666 O O . CYS A 1 82 ? -24.877 0.671 2.922 1.00 58.94 82 CYS A O 1
#

InterPro domains:
  IPR013783 Immunoglobulin-like fold [G3DSA:2.60.40.10] (1-79)
  IPR036179 Immunoglobulin-like domain superfamily [SSF48726] (11-80)

pLDDT: mean 71.65, std 11.71, range [42.62, 86.06]

Secondary structure (DSSP, 8-state):
--B-S--SS--SS-EEEEEETT--EEEEEETTEE-GGGS-GGGTT--STTTT--GGG-EEEEEEEE-SS-EEEEEEEE--B-